Protein AF-A0A538LP93-F1 (afdb_monomer_lite)

Sequence (154 aa):
MRRPRRPSSALALLALFFALGGSAYAFGSKVVPQPRCATGAVRGIAVVGGTNVDLSTLPTDFASRPDAVTYNWSCTGGQVLIGRPSGFQGVAVRFVGNPAKIAIVPSSANGVPNGGSVSLSSDGSFHVVMGGSNTGVPGPWQSQWNVPFTIVLL

Secondary structure (DSSP, 8-state):
-PPPP---HHHHHHHHHHHHHGGG--------PPPTT-TTS--EEEEE--TT--GGG--SS-B--TTTEEEEEETT-PPEEEEPPTTSSSEEEEETT-----EE-BB--SSS-EEEEEEE-TTSPEEEEEEE--TT-----EEESS--EEEEE-

Radius of gyration: 28.48 Å; chains: 1; bounding box: 104×35×46 Å

pLDDT: mean 82.45, std 14.97, range [40.09, 97.81]

Structure (mmCIF, N/CA/C/O backbone):
data_AF-A0A538LP93-F1
#
_entry.id   AF-A0A538LP93-F1
#
loop_
_atom_site.group_PDB
_atom_site.id
_atom_site.type_symbol
_atom_site.label_atom_id
_atom_site.label_alt_id
_atom_site.label_comp_id
_atom_site.label_asym_id
_atom_site.label_entity_id
_atom_site.label_seq_id
_atom_site.pdbx_PDB_ins_code
_atom_site.Cartn_x
_atom_site.Cartn_y
_atom_site.Cartn_z
_atom_site.occupancy
_atom_site.B_iso_or_equiv
_atom_site.auth_seq_id
_atom_site.auth_comp_id
_atom_site.auth_asym_id
_atom_site.auth_atom_id
_atom_site.pdbx_PDB_model_num
ATOM 1 N N . MET A 1 1 ? -88.628 22.347 14.381 1.00 40.09 1 MET A N 1
ATOM 2 C CA . MET A 1 1 ? -87.201 22.729 14.259 1.00 40.09 1 MET A CA 1
ATOM 3 C C . MET A 1 1 ? -86.334 21.534 14.657 1.00 40.09 1 MET A C 1
ATOM 5 O O . MET A 1 1 ? -86.343 21.166 15.823 1.00 40.09 1 MET A O 1
ATOM 9 N N . ARG A 1 2 ? -85.654 20.864 13.713 1.00 49.56 2 ARG A N 1
ATOM 10 C CA . ARG A 1 2 ? -84.740 19.735 13.995 1.00 49.56 2 ARG A CA 1
ATOM 11 C C . ARG A 1 2 ? -83.293 20.235 13.927 1.00 49.56 2 ARG A C 1
ATOM 13 O O . ARG A 1 2 ? -82.880 20.723 12.882 1.00 49.56 2 ARG A O 1
ATOM 20 N N . ARG A 1 3 ? -82.530 20.122 15.021 1.00 57.19 3 ARG A N 1
ATOM 21 C CA . ARG A 1 3 ? -81.069 20.333 15.023 1.00 57.19 3 ARG A CA 1
ATOM 22 C C . ARG A 1 3 ? -80.368 18.990 14.779 1.00 57.19 3 ARG A C 1
ATOM 24 O O . ARG A 1 3 ? -80.669 18.044 15.507 1.00 57.19 3 ARG A O 1
ATOM 31 N N . PRO A 1 4 ? -79.430 18.877 13.823 1.00 53.22 4 PRO A N 1
ATOM 32 C CA . PRO A 1 4 ? -78.630 17.672 13.683 1.00 53.22 4 PRO A CA 1
ATOM 33 C C . PRO A 1 4 ? -77.556 17.658 14.780 1.00 53.22 4 PRO A C 1
ATOM 35 O O . PRO A 1 4 ? -76.745 18.581 14.887 1.00 53.22 4 PRO A O 1
ATOM 38 N N . ARG A 1 5 ? -77.543 16.610 15.613 1.00 57.69 5 ARG A N 1
ATOM 39 C CA . ARG A 1 5 ? -76.367 16.259 16.422 1.00 57.69 5 ARG A CA 1
ATOM 40 C C . ARG A 1 5 ? -75.258 15.923 15.431 1.00 57.69 5 ARG A C 1
ATOM 42 O O . ARG A 1 5 ? -75.418 14.982 14.667 1.00 57.69 5 ARG A O 1
ATOM 49 N N . ARG A 1 6 ? -74.177 16.702 15.413 1.00 56.03 6 ARG A N 1
ATOM 50 C CA . ARG A 1 6 ? -72.958 16.375 14.665 1.00 56.03 6 ARG A CA 1
ATOM 51 C C . ARG A 1 6 ? -72.197 15.311 15.467 1.00 56.03 6 ARG A C 1
ATOM 53 O O . ARG A 1 6 ? -71.632 15.673 16.498 1.00 56.03 6 ARG A O 1
ATOM 60 N N . PRO A 1 7 ? -72.181 14.024 15.075 1.00 60.91 7 PRO A N 1
ATOM 61 C CA . PRO A 1 7 ? -71.123 13.140 15.538 1.00 60.91 7 PRO A CA 1
ATOM 62 C C . PRO A 1 7 ? -69.852 13.515 14.763 1.00 60.91 7 PRO A C 1
ATOM 64 O O . PRO A 1 7 ? -69.965 14.087 13.682 1.00 60.91 7 PRO A O 1
ATOM 67 N N . SER A 1 8 ? -68.669 13.171 15.273 1.00 59.25 8 SER A N 1
ATOM 68 C CA . SER A 1 8 ? -67.426 12.906 14.502 1.00 59.25 8 SER A CA 1
ATOM 69 C C . SER A 1 8 ? -66.177 13.719 14.837 1.00 59.25 8 SER A C 1
ATOM 71 O O . SER A 1 8 ? -65.113 13.332 14.371 1.00 59.25 8 SER A O 1
ATOM 73 N N . SER A 1 9 ? -66.206 14.751 15.684 1.00 58.69 9 SER A N 1
ATOM 74 C CA . SER A 1 9 ? -64.959 15.478 15.996 1.00 58.69 9 SER A CA 1
ATOM 75 C C . SER A 1 9 ? -63.944 14.628 16.779 1.00 58.69 9 SER A C 1
ATOM 77 O O . SER A 1 9 ? -62.750 14.698 16.505 1.00 58.69 9 SER A O 1
ATOM 79 N N . ALA A 1 10 ? -64.401 13.763 17.692 1.00 61.28 10 ALA A N 1
ATOM 80 C CA . ALA A 1 10 ? -63.515 12.895 18.479 1.00 61.28 10 ALA A CA 1
ATOM 81 C C . ALA A 1 10 ? -62.907 11.734 17.663 1.00 61.28 10 ALA A C 1
ATOM 83 O O . ALA A 1 10 ? -61.733 11.411 17.822 1.00 61.28 10 ALA A O 1
ATOM 84 N N . LEU A 1 11 ? -63.684 11.138 16.753 1.00 63.38 11 LEU A N 1
ATOM 85 C CA . LEU A 1 11 ? -63.211 10.062 15.871 1.00 63.38 11 LEU A CA 1
ATOM 86 C C . LEU A 1 11 ? -62.257 10.586 14.791 1.00 63.38 11 LEU A C 1
ATOM 88 O O . LEU A 1 11 ? -61.268 9.927 14.481 1.00 63.38 11 LEU A O 1
ATOM 92 N N . ALA A 1 12 ? -62.510 11.790 14.267 1.00 66.25 12 ALA A N 1
ATOM 93 C CA . ALA A 1 12 ? -61.619 12.435 13.308 1.00 66.25 12 ALA A CA 1
ATOM 94 C C . ALA A 1 12 ? -60.244 12.751 13.921 1.00 66.25 12 ALA A C 1
ATOM 96 O O . ALA A 1 12 ? -59.229 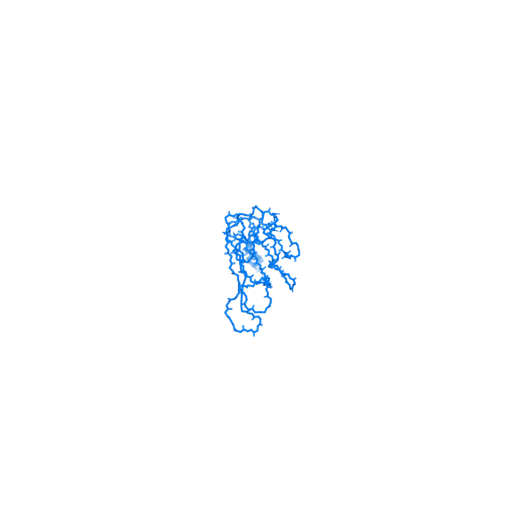12.550 13.262 1.00 66.25 12 ALA A O 1
ATOM 97 N N . LEU A 1 13 ? -60.193 13.172 15.191 1.00 65.38 13 LEU A N 1
ATOM 98 C CA . LEU A 1 13 ? -58.932 13.404 15.905 1.00 65.38 13 LEU A CA 1
ATOM 99 C C . LEU A 1 13 ? -58.136 12.110 16.122 1.00 65.38 13 LEU A C 1
ATOM 101 O O . LEU A 1 13 ? -56.926 12.105 15.916 1.00 65.38 13 LEU A O 1
ATOM 105 N N . LEU A 1 14 ? -58.796 11.002 16.476 1.00 65.12 14 LEU A N 1
ATOM 106 C CA . LEU A 1 14 ? -58.118 9.712 16.657 1.00 65.12 14 LEU A CA 1
ATOM 107 C C . LEU A 1 14 ? -57.546 9.168 15.337 1.00 65.12 14 LEU A C 1
ATOM 109 O O . LEU A 1 14 ? -56.417 8.681 15.301 1.00 65.12 14 LEU A O 1
ATOM 113 N N . ALA A 1 15 ? -58.307 9.294 14.245 1.00 68.25 15 ALA A N 1
ATOM 114 C CA . ALA A 1 15 ? -57.850 8.926 12.906 1.00 68.25 15 ALA A CA 1
ATOM 115 C C . ALA A 1 15 ? -56.671 9.800 12.449 1.00 68.25 15 ALA A C 1
ATOM 117 O O . ALA A 1 15 ? -55.736 9.295 11.833 1.00 68.25 15 ALA A O 1
ATOM 118 N N . LEU A 1 16 ? -56.675 11.088 12.809 1.00 64.94 16 LEU A N 1
ATOM 119 C CA . LEU A 1 16 ? -55.576 12.008 12.531 1.00 64.94 16 LEU A CA 1
ATOM 120 C C . LEU A 1 16 ? -54.301 11.614 13.301 1.00 64.94 16 LEU A C 1
ATOM 122 O O . LEU A 1 16 ? -53.223 11.617 12.720 1.00 64.94 16 LEU A O 1
ATOM 126 N N . PHE A 1 17 ? -54.407 11.177 14.561 1.00 66.56 17 PHE A N 1
ATOM 127 C CA . PHE A 1 17 ? -53.258 10.665 15.325 1.00 66.56 17 PHE A CA 1
ATOM 128 C C . PHE A 1 17 ? -52.688 9.356 14.768 1.00 66.56 17 PHE A C 1
ATOM 130 O O . PHE A 1 17 ? -51.475 9.185 14.789 1.00 66.56 17 PHE A O 1
ATOM 137 N N . PHE A 1 18 ? -53.512 8.451 14.234 1.00 63.69 18 PHE A N 1
ATOM 138 C CA . PHE A 1 18 ? -53.010 7.243 13.563 1.00 63.69 18 PHE A CA 1
ATOM 139 C C . PHE A 1 18 ? -52.406 7.545 12.183 1.00 63.69 18 PHE A C 1
ATOM 141 O O . PHE A 1 18 ? -51.382 6.965 11.828 1.00 63.69 18 PHE A O 1
ATOM 148 N N . ALA A 1 19 ? -52.988 8.485 11.432 1.00 63.78 19 ALA A N 1
ATOM 149 C CA . ALA A 1 19 ? -52.468 8.916 10.134 1.00 63.78 19 ALA A CA 1
ATOM 150 C C . ALA A 1 19 ? -51.165 9.734 10.247 1.00 63.78 19 ALA A C 1
ATOM 152 O O . ALA A 1 19 ? -50.308 9.620 9.375 1.00 63.78 19 ALA A O 1
ATOM 153 N N . LEU A 1 20 ? -50.984 10.528 11.313 1.00 60.09 20 LEU A N 1
ATOM 154 C CA . LEU A 1 20 ? -49.742 11.275 11.582 1.00 60.09 20 LEU A CA 1
ATOM 155 C C . LEU A 1 20 ? -48.732 10.513 12.457 1.00 60.09 20 LEU A C 1
ATOM 157 O O . LEU A 1 20 ? -47.533 10.762 12.356 1.00 60.09 20 LEU A O 1
ATOM 161 N N . GLY A 1 21 ? -49.183 9.589 13.306 1.00 57.00 21 GLY A N 1
ATOM 162 C CA . GLY A 1 21 ? -48.333 8.817 14.221 1.00 57.00 21 GLY A CA 1
ATOM 163 C C . GLY A 1 21 ? -47.592 7.651 13.562 1.00 57.00 21 GLY A C 1
ATOM 164 O O . GLY A 1 21 ? -46.590 7.185 14.100 1.00 57.00 21 GLY A O 1
ATOM 165 N N . GLY A 1 22 ? -48.032 7.206 12.379 1.00 54.44 22 GLY A N 1
ATOM 166 C CA . GLY A 1 22 ? -47.378 6.134 11.616 1.00 54.44 22 GLY A CA 1
ATOM 167 C C . GLY A 1 22 ? -46.015 6.509 11.016 1.00 54.44 22 GLY A C 1
ATOM 168 O O . GLY A 1 22 ? -45.241 5.624 10.659 1.00 54.44 22 GLY A O 1
ATOM 169 N N . SER A 1 23 ? -45.680 7.800 10.947 1.00 55.09 23 SER A N 1
ATOM 170 C CA . SER A 1 23 ? -44.446 8.295 10.315 1.00 55.09 23 SER A CA 1
ATOM 171 C C . SER A 1 23 ? -43.206 8.228 11.218 1.00 55.09 23 SER A C 1
ATOM 173 O O . SER A 1 23 ? -42.109 8.555 10.772 1.00 55.09 23 SER A O 1
ATOM 175 N N . ALA A 1 24 ? -43.351 7.831 12.488 1.00 53.34 24 ALA A N 1
ATOM 176 C CA . ALA A 1 24 ? -42.254 7.830 13.461 1.00 53.34 24 ALA A CA 1
ATOM 177 C C . ALA A 1 24 ? -41.422 6.533 13.484 1.00 53.34 24 ALA A C 1
ATOM 179 O O . ALA A 1 24 ? -40.420 6.469 14.192 1.00 53.34 24 ALA A O 1
ATOM 180 N N . TYR A 1 25 ? -41.758 5.527 12.670 1.00 51.81 25 TYR A N 1
ATOM 181 C CA . TYR A 1 25 ? -40.888 4.368 12.439 1.00 51.81 25 TYR A CA 1
ATOM 182 C C . TYR A 1 25 ? -39.865 4.650 11.335 1.00 51.81 25 TYR A C 1
ATOM 184 O O . TYR A 1 25 ? -39.614 3.831 10.453 1.00 51.81 25 TYR A O 1
ATOM 192 N N . ALA A 1 26 ? -39.217 5.811 11.405 1.00 54.00 26 ALA A N 1
ATOM 193 C CA . ALA A 1 26 ? -37.872 5.905 10.880 1.00 54.00 26 ALA A CA 1
ATOM 194 C C . ALA A 1 26 ? -37.012 5.056 11.819 1.00 54.00 26 ALA A C 1
ATOM 196 O O . ALA A 1 26 ? -36.585 5.520 12.877 1.00 54.00 26 ALA A O 1
ATOM 197 N N . PHE A 1 27 ? -36.798 3.789 11.456 1.00 56.22 27 PHE A N 1
ATOM 198 C CA . PHE A 1 27 ? -35.677 2.995 11.943 1.00 56.22 27 PHE A CA 1
ATOM 199 C C . PHE A 1 27 ? -34.402 3.748 11.559 1.00 56.22 27 PHE A C 1
ATOM 201 O O . PHE A 1 27 ? -33.755 3.466 10.551 1.00 56.22 27 PHE A O 1
ATOM 208 N N . GLY A 1 28 ? -34.085 4.775 12.349 1.00 53.66 28 GLY A N 1
ATOM 209 C CA . GLY A 1 28 ? -32.823 5.472 12.348 1.00 53.66 28 GLY A CA 1
ATOM 210 C C . GLY A 1 28 ? -31.808 4.428 12.737 1.00 53.66 28 GLY A C 1
ATOM 211 O O . GLY A 1 28 ? -31.570 4.185 13.917 1.00 53.66 28 GLY A O 1
ATOM 212 N N . SER A 1 29 ? -31.284 3.746 11.725 1.00 59.38 29 SER A N 1
ATOM 213 C CA . SER A 1 29 ? -30.128 2.885 11.847 1.00 59.38 29 SER A CA 1
ATOM 214 C C . SER A 1 29 ? -29.056 3.794 12.410 1.00 59.38 29 SER A C 1
ATOM 216 O O . SER A 1 29 ? -28.518 4.639 11.698 1.00 59.38 29 SER A O 1
ATOM 218 N N . LYS A 1 30 ? -28.857 3.742 13.728 1.00 59.38 30 LYS A N 1
ATOM 219 C CA . LYS A 1 30 ? -27.841 4.540 14.391 1.00 59.38 30 LYS A CA 1
ATOM 220 C C . LYS A 1 30 ? -26.543 4.042 13.778 1.00 59.38 30 LYS A C 1
ATOM 222 O O . LYS A 1 30 ? -26.127 2.922 14.064 1.00 59.38 30 LYS A O 1
ATOM 227 N N . VAL A 1 31 ? -25.975 4.815 12.854 1.00 69.75 31 VAL A N 1
ATOM 228 C CA . VAL A 1 31 ? -24.680 4.506 12.256 1.00 69.75 31 VAL A CA 1
ATOM 229 C C . VAL A 1 31 ? -23.684 4.676 13.389 1.00 69.75 31 VAL A C 1
ATOM 231 O O . VAL A 1 31 ? -23.225 5.780 13.667 1.00 69.75 31 VAL A O 1
ATOM 234 N N . VAL A 1 32 ? -23.451 3.600 14.138 1.00 74.38 32 VAL A N 1
ATOM 235 C CA . VAL A 1 32 ? -22.404 3.558 15.148 1.00 74.38 32 VAL A CA 1
ATOM 236 C C . VAL A 1 32 ? -21.100 3.505 14.362 1.00 74.38 32 VAL A C 1
ATOM 238 O O . VAL A 1 32 ? -20.899 2.541 13.619 1.00 74.38 32 VAL A O 1
ATOM 241 N N . PRO A 1 33 ? -20.233 4.528 14.462 1.00 72.88 33 PRO A N 1
ATOM 242 C CA . PRO A 1 33 ? -18.949 4.496 13.785 1.00 72.88 33 PRO A CA 1
ATOM 243 C C . PRO A 1 33 ? -18.196 3.245 14.229 1.00 72.88 33 PRO A C 1
ATOM 245 O O . PRO A 1 33 ? -18.071 2.985 15.428 1.00 72.88 33 PRO A O 1
ATOM 248 N N . GLN A 1 34 ? -17.723 2.454 13.269 1.00 71.88 34 GLN A N 1
ATOM 249 C CA . GLN A 1 34 ? -16.939 1.270 13.585 1.00 71.88 34 GLN A CA 1
ATOM 250 C C . GLN A 1 34 ? -15.694 1.693 14.387 1.00 71.88 34 GLN A C 1
ATOM 252 O O . GLN A 1 34 ? -15.024 2.658 13.998 1.00 71.88 34 GLN A O 1
ATOM 257 N N . PRO A 1 35 ? -15.363 1.008 15.498 1.00 81.06 35 PRO A N 1
ATOM 258 C CA . PRO A 1 35 ? -14.155 1.312 16.251 1.00 81.06 35 PRO A CA 1
ATOM 259 C C . PRO A 1 35 ? -12.920 1.267 15.345 1.00 81.06 35 PRO A C 1
ATOM 261 O O . PRO A 1 35 ? -12.786 0.376 14.500 1.00 81.06 35 PRO A O 1
ATOM 264 N N . ARG A 1 36 ? -12.002 2.228 15.515 1.00 83.50 36 ARG A N 1
ATOM 265 C CA . ARG A 1 36 ? -10.753 2.264 14.739 1.00 83.50 36 ARG A CA 1
ATOM 266 C C . ARG A 1 36 ? -10.005 0.942 14.914 1.00 83.50 36 ARG A C 1
ATOM 268 O O . ARG A 1 36 ? -9.919 0.417 16.018 1.00 83.50 36 ARG A O 1
ATOM 275 N N . CYS A 1 37 ? -9.459 0.424 13.816 1.00 88.19 37 CYS A N 1
ATOM 276 C CA . CYS A 1 37 ? -8.706 -0.832 13.778 1.00 88.19 37 CYS A CA 1
ATOM 277 C C . CYS A 1 37 ? -9.495 -2.103 14.159 1.00 88.19 37 CYS A C 1
ATOM 279 O O . CYS A 1 37 ? -8.882 -3.158 14.340 1.00 88.19 37 CYS A O 1
ATOM 281 N N . ALA A 1 38 ? -10.830 -2.050 14.249 1.00 88.81 38 ALA A N 1
ATOM 282 C CA . ALA A 1 38 ? -11.641 -3.245 14.468 1.00 88.81 38 ALA A CA 1
ATOM 283 C C . ALA A 1 38 ? -11.438 -4.282 13.349 1.00 88.81 38 ALA A C 1
ATOM 285 O O . ALA A 1 38 ? -11.086 -3.949 12.216 1.00 88.81 38 ALA A O 1
ATOM 286 N N . THR A 1 39 ? -11.662 -5.558 13.659 1.00 87.12 39 THR A N 1
ATOM 287 C CA . THR A 1 39 ? -11.701 -6.618 12.643 1.00 87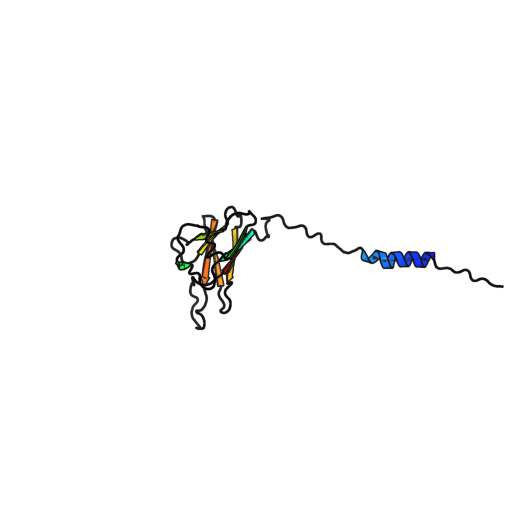.12 39 THR A CA 1
ATOM 288 C C . THR A 1 39 ? -12.792 -6.318 11.616 1.00 87.12 39 THR A C 1
ATOM 290 O O . THR A 1 39 ? -13.907 -5.954 11.987 1.00 87.12 39 THR A O 1
ATOM 293 N N . GLY A 1 40 ? -12.453 -6.436 10.331 1.00 85.25 40 GLY A N 1
ATOM 294 C CA . GLY A 1 40 ? -13.349 -6.106 9.220 1.00 85.25 40 GLY A CA 1
ATOM 295 C C . GLY A 1 40 ? -13.429 -4.612 8.888 1.00 85.25 40 GLY A C 1
ATOM 296 O O . GLY A 1 40 ? -14.129 -4.254 7.947 1.00 85.25 40 GLY A O 1
ATOM 297 N N . ALA A 1 41 ? -12.740 -3.735 9.630 1.00 90.00 41 ALA A N 1
ATOM 298 C CA . ALA A 1 41 ? -12.569 -2.335 9.242 1.00 90.00 41 ALA A CA 1
ATOM 299 C C . ALA A 1 41 ? -11.436 -2.213 8.223 1.00 90.00 41 ALA A C 1
ATOM 301 O O . ALA A 1 41 ? -10.463 -2.960 8.284 1.00 90.00 41 ALA A O 1
ATOM 302 N N . VAL A 1 42 ? -11.475 -1.174 7.390 1.00 93.75 42 VAL A N 1
ATOM 303 C CA . VAL A 1 42 ? -10.247 -0.722 6.732 1.00 93.75 42 VAL A CA 1
ATOM 304 C C . VAL A 1 42 ? -9.296 -0.200 7.805 1.00 93.75 42 VAL A C 1
ATOM 306 O O . VAL A 1 42 ? -9.621 0.711 8.573 1.00 93.75 42 VAL A O 1
ATOM 309 N N . ARG A 1 43 ? -8.110 -0.796 7.878 1.00 96.00 43 ARG A N 1
ATOM 310 C CA . ARG A 1 43 ? -7.085 -0.458 8.869 1.00 96.00 43 ARG A CA 1
ATOM 311 C C . ARG A 1 43 ? -6.057 0.521 8.338 1.00 96.00 43 ARG A C 1
ATOM 313 O O . ARG A 1 43 ? -5.403 1.189 9.130 1.00 96.00 43 ARG A O 1
ATOM 320 N N . GLY A 1 44 ? -5.914 0.646 7.030 1.00 96.56 44 GLY A N 1
ATOM 321 C CA . GLY A 1 44 ? -4.959 1.560 6.419 1.00 96.56 44 GLY A CA 1
ATOM 322 C C . GLY A 1 44 ? -5.167 1.656 4.920 1.00 96.56 44 GLY A C 1
ATOM 323 O O . GLY A 1 44 ? -5.684 0.727 4.302 1.00 96.56 44 GLY A O 1
ATOM 324 N N . ILE A 1 45 ? -4.793 2.793 4.351 1.00 97.38 45 ILE A N 1
ATOM 325 C CA . ILE A 1 45 ? -4.829 3.047 2.914 1.00 97.38 45 ILE A CA 1
ATOM 326 C C . ILE A 1 45 ? -3.557 3.805 2.556 1.00 97.38 45 ILE A C 1
ATOM 328 O O . ILE A 1 45 ? -3.180 4.734 3.270 1.00 97.38 45 ILE A O 1
ATOM 332 N N . ALA A 1 46 ? -2.906 3.445 1.457 1.00 97.56 46 ALA A N 1
ATOM 333 C CA . ALA A 1 46 ? -1.900 4.297 0.838 1.00 97.56 46 ALA A CA 1
ATOM 334 C C . ALA A 1 46 ? -1.990 4.222 -0.684 1.00 97.56 46 ALA A C 1
ATOM 336 O O . ALA A 1 46 ? -2.205 3.148 -1.239 1.00 97.56 46 ALA A O 1
ATOM 337 N N . VAL A 1 47 ? -1.810 5.359 -1.346 1.00 95.62 47 VAL A N 1
ATOM 338 C CA . VAL A 1 47 ? -1.669 5.453 -2.800 1.00 95.62 47 VAL A CA 1
ATOM 339 C C . VAL A 1 47 ? -0.197 5.691 -3.096 1.00 95.62 47 VAL A C 1
ATOM 341 O O . VAL A 1 47 ? 0.370 6.690 -2.649 1.00 95.62 47 VAL A O 1
ATOM 344 N N . VAL A 1 48 ? 0.418 4.752 -3.808 1.00 95.56 48 VAL A N 1
ATOM 345 C CA . VAL A 1 48 ? 1.854 4.715 -4.092 1.00 95.56 48 VAL A CA 1
ATOM 346 C C . VAL A 1 48 ? 2.085 4.865 -5.595 1.00 95.56 48 VAL A C 1
ATOM 348 O O . VAL A 1 48 ? 1.406 4.237 -6.407 1.00 95.56 48 VAL A O 1
ATOM 351 N N . GLY A 1 49 ? 3.066 5.684 -5.959 1.00 92.19 49 GLY A N 1
ATOM 352 C CA . GLY A 1 49 ? 3.425 6.016 -7.332 1.00 92.19 49 GLY A CA 1
ATOM 353 C C . GLY A 1 49 ? 2.649 7.208 -7.900 1.00 92.19 49 GLY A C 1
ATOM 354 O O . GLY A 1 49 ? 1.983 7.960 -7.188 1.00 92.19 49 GLY A O 1
ATOM 355 N N . GLY A 1 50 ? 2.764 7.387 -9.214 1.00 82.38 50 GLY A N 1
ATOM 356 C CA . GLY A 1 50 ? 2.147 8.468 -9.980 1.00 82.38 50 GLY A CA 1
ATOM 357 C C . GLY A 1 50 ? 2.808 8.602 -11.350 1.00 82.38 50 GLY A C 1
ATOM 358 O O . GLY A 1 50 ? 3.731 7.857 -11.670 1.00 82.38 50 GLY A O 1
ATOM 359 N N . THR A 1 51 ? 2.367 9.565 -12.160 1.00 68.50 51 THR A N 1
ATOM 360 C CA . THR A 1 51 ? 2.728 9.669 -13.587 1.00 68.50 51 THR A CA 1
ATOM 361 C C . THR A 1 51 ? 4.216 9.918 -13.877 1.00 68.50 51 THR A C 1
ATOM 363 O O . THR A 1 51 ? 4.604 9.861 -15.033 1.00 68.50 51 THR A O 1
ATOM 366 N N . ASN A 1 52 ? 5.060 10.165 -12.869 1.00 71.75 52 ASN A N 1
ATOM 367 C CA . ASN A 1 52 ? 6.504 10.396 -13.030 1.00 71.75 52 ASN A CA 1
ATOM 368 C C . ASN A 1 52 ? 7.341 9.803 -11.879 1.00 71.75 52 ASN A C 1
ATOM 370 O O . ASN A 1 52 ? 8.427 10.298 -11.587 1.00 71.75 52 ASN A O 1
ATOM 374 N N . VAL A 1 53 ? 6.828 8.787 -11.179 1.00 85.31 53 VAL A N 1
ATOM 375 C CA . VAL A 1 53 ? 7.536 8.172 -10.046 1.00 85.31 53 VAL A CA 1
ATOM 376 C C . VAL A 1 53 ? 8.099 6.825 -10.478 1.00 85.31 53 VAL A C 1
ATOM 378 O O . VAL A 1 53 ? 7.340 5.902 -10.769 1.00 85.31 53 VAL A O 1
ATOM 381 N N . ASP A 1 54 ? 9.426 6.702 -10.492 1.00 86.12 54 ASP A N 1
ATOM 382 C CA . ASP A 1 54 ? 10.098 5.423 -10.715 1.00 86.12 54 ASP A CA 1
ATOM 383 C C . ASP A 1 54 ? 10.406 4.733 -9.380 1.00 86.12 54 ASP A C 1
ATOM 385 O O . ASP A 1 54 ? 11.366 5.067 -8.680 1.00 86.12 54 ASP A O 1
ATOM 389 N N . LEU A 1 55 ? 9.589 3.736 -9.038 1.00 89.44 55 LEU A N 1
ATOM 390 C CA . LEU A 1 55 ? 9.718 2.985 -7.790 1.00 89.44 55 LEU A CA 1
ATOM 391 C C . LEU A 1 55 ? 10.889 1.984 -7.812 1.00 89.44 55 LEU A C 1
ATOM 393 O O . LEU A 1 55 ? 11.231 1.437 -6.763 1.00 89.44 55 LEU A O 1
ATOM 397 N N . SER A 1 56 ? 11.535 1.751 -8.963 1.00 87.81 56 SER A N 1
ATOM 398 C CA . SER A 1 56 ? 12.694 0.847 -9.062 1.00 87.81 56 SER A CA 1
ATOM 399 C C . SER A 1 56 ? 13.935 1.392 -8.346 1.00 87.81 56 SER A C 1
ATOM 401 O O . SER A 1 56 ? 14.793 0.624 -7.908 1.00 87.81 56 SER A O 1
ATOM 403 N N . THR A 1 57 ? 13.993 2.714 -8.167 1.00 88.56 57 THR A N 1
ATOM 404 C CA . THR A 1 57 ? 15.110 3.433 -7.539 1.00 88.56 57 THR A CA 1
ATOM 405 C C . THR A 1 57 ? 15.005 3.531 -6.016 1.00 88.56 57 THR A C 1
ATOM 407 O O . THR A 1 57 ? 15.884 4.105 -5.368 1.00 88.56 57 THR A O 1
ATOM 410 N N . LEU A 1 58 ? 13.947 2.970 -5.417 1.00 90.69 58 LEU A N 1
ATOM 411 C CA . LEU A 1 58 ? 13.751 3.018 -3.972 1.00 90.69 58 LEU A CA 1
ATOM 412 C C . LEU A 1 58 ? 14.925 2.352 -3.224 1.00 90.69 58 LEU A C 1
ATOM 414 O O . LEU A 1 58 ? 15.315 1.223 -3.552 1.00 90.69 58 LEU A O 1
ATOM 418 N N . PRO A 1 59 ? 15.467 3.000 -2.175 1.00 91.50 59 PRO A N 1
ATOM 419 C CA . PRO A 1 59 ? 16.408 2.354 -1.268 1.00 91.50 59 PRO A CA 1
ATOM 420 C C . PRO A 1 59 ? 15.767 1.177 -0.534 1.00 91.50 59 PRO A C 1
ATOM 422 O O . PRO A 1 59 ? 14.547 1.097 -0.393 1.00 91.50 59 PRO A O 1
ATOM 425 N N . THR A 1 60 ? 16.598 0.273 -0.019 1.00 91.19 60 THR A N 1
ATOM 426 C CA . THR A 1 60 ? 16.133 -0.838 0.827 1.00 91.19 60 THR A CA 1
ATOM 427 C C . THR A 1 60 ? 15.630 -0.372 2.192 1.00 91.19 60 THR A C 1
ATOM 429 O O . THR A 1 60 ? 14.810 -1.050 2.804 1.00 91.19 60 THR A O 1
ATOM 432 N N . ASP A 1 61 ? 16.091 0.788 2.659 1.00 93.06 61 ASP A N 1
ATOM 433 C CA . ASP A 1 61 ? 15.663 1.355 3.933 1.00 93.06 61 ASP A CA 1
ATOM 434 C C . ASP A 1 61 ? 14.274 1.989 3.820 1.00 93.06 61 ASP A C 1
ATOM 436 O O . ASP A 1 61 ? 13.981 2.751 2.895 1.00 93.06 61 ASP A O 1
ATOM 440 N N . PHE A 1 62 ? 13.423 1.701 4.804 1.00 95.19 62 PHE A N 1
ATOM 441 C CA . PHE A 1 62 ? 12.087 2.278 4.890 1.00 95.19 62 PHE A CA 1
ATOM 442 C C . PHE A 1 62 ? 12.155 3.761 5.250 1.00 95.19 62 PHE A C 1
ATOM 444 O O . PHE A 1 62 ? 12.684 4.132 6.298 1.00 95.19 62 PHE A O 1
ATOM 451 N N . ALA A 1 63 ? 11.536 4.601 4.425 1.00 95.81 63 ALA A N 1
ATOM 452 C CA . ALA A 1 63 ? 11.427 6.030 4.680 1.00 95.81 63 ALA A CA 1
ATOM 453 C C . ALA A 1 63 ? 10.046 6.566 4.294 1.00 95.81 63 ALA A C 1
ATOM 455 O O . ALA A 1 63 ? 9.348 5.999 3.451 1.00 95.81 63 ALA A O 1
ATOM 456 N N . SER A 1 64 ? 9.665 7.691 4.900 1.00 95.12 64 SER A N 1
ATOM 457 C CA . SER A 1 64 ? 8.537 8.483 4.412 1.00 95.12 64 SER A CA 1
ATOM 458 C C . SER A 1 64 ? 8.947 9.154 3.103 1.00 95.12 64 SER A C 1
ATOM 460 O O . SER A 1 64 ? 9.985 9.816 3.040 1.00 95.12 64 SER A O 1
ATOM 462 N N . ARG A 1 65 ? 8.154 8.948 2.052 1.00 93.56 65 ARG A N 1
ATOM 463 C CA . ARG A 1 65 ? 8.432 9.412 0.686 1.00 93.56 65 ARG A CA 1
ATOM 464 C C . ARG A 1 65 ? 7.212 10.159 0.148 1.00 93.56 65 ARG A C 1
ATOM 466 O O . ARG A 1 65 ? 6.381 9.545 -0.518 1.00 93.56 65 ARG A O 1
ATOM 473 N N . PRO A 1 66 ? 7.039 11.450 0.478 1.00 90.75 66 PRO A N 1
ATOM 474 C CA . PRO A 1 66 ? 5.881 12.227 0.024 1.00 90.75 66 PRO A CA 1
ATOM 475 C C . PRO A 1 66 ? 5.853 12.426 -1.501 1.00 90.75 66 PRO A C 1
ATOM 477 O O . PRO A 1 66 ? 4.804 12.702 -2.068 1.00 90.75 66 PRO A O 1
ATOM 480 N N . ASP A 1 67 ? 6.994 12.253 -2.163 1.00 89.62 67 ASP A N 1
ATOM 481 C CA . ASP A 1 67 ? 7.158 12.220 -3.616 1.00 89.62 67 ASP A CA 1
ATOM 482 C C . ASP A 1 67 ? 6.553 10.964 -4.267 1.00 89.62 67 ASP A C 1
ATOM 484 O O . ASP A 1 67 ? 6.115 11.015 -5.413 1.00 89.62 67 ASP A O 1
ATOM 488 N N . ALA A 1 68 ? 6.490 9.852 -3.532 1.00 92.81 68 ALA A N 1
ATOM 489 C CA . ALA A 1 68 ? 5.997 8.568 -4.025 1.00 92.81 68 ALA A CA 1
ATOM 490 C C . ALA A 1 68 ? 4.697 8.104 -3.352 1.00 92.81 68 ALA A C 1
ATOM 492 O O . ALA A 1 68 ? 4.055 7.189 -3.856 1.00 92.81 68 ALA A O 1
ATOM 493 N N . VAL A 1 69 ? 4.293 8.701 -2.229 1.00 95.12 69 VAL A N 1
ATOM 494 C CA . VAL A 1 69 ? 3.048 8.385 -1.516 1.00 95.12 69 VAL A CA 1
ATOM 495 C C . VAL A 1 69 ? 2.145 9.613 -1.529 1.00 95.12 69 VAL A C 1
ATOM 497 O O . VAL A 1 69 ? 2.314 10.529 -0.728 1.00 95.12 69 VAL A O 1
ATOM 500 N N . THR A 1 70 ? 1.171 9.623 -2.437 1.00 92.44 70 THR A N 1
ATOM 501 C CA . THR A 1 70 ? 0.296 10.785 -2.690 1.00 92.44 70 THR A CA 1
ATOM 502 C C . THR A 1 70 ? -0.861 10.896 -1.703 1.00 92.44 70 THR A C 1
ATOM 504 O O . THR A 1 70 ? -1.373 11.984 -1.448 1.00 92.44 70 THR A O 1
ATOM 507 N N . TYR A 1 71 ? -1.266 9.772 -1.119 1.00 94.44 71 TYR A N 1
ATOM 508 C CA . TYR A 1 71 ? -2.272 9.714 -0.070 1.00 94.44 71 TYR A CA 1
ATOM 509 C C . TYR A 1 71 ? -1.916 8.598 0.899 1.00 94.44 71 TYR A C 1
ATOM 511 O O . TYR A 1 71 ? -1.510 7.514 0.479 1.00 94.44 71 TYR A O 1
ATOM 519 N N . ASN A 1 72 ? -2.093 8.842 2.194 1.00 96.56 72 ASN A N 1
ATOM 520 C CA . ASN A 1 72 ? -2.013 7.793 3.192 1.00 96.56 72 ASN A CA 1
ATOM 521 C C . ASN A 1 72 ? -2.951 8.048 4.370 1.00 96.56 72 ASN A C 1
ATOM 523 O O . ASN A 1 72 ? -3.300 9.181 4.698 1.00 96.56 72 ASN A O 1
ATOM 527 N N . TRP A 1 73 ? -3.354 6.956 5.003 1.00 96.25 73 TRP A N 1
ATOM 528 C CA . TRP A 1 73 ? -4.110 6.951 6.238 1.00 96.25 73 TRP A CA 1
ATOM 529 C C . TRP A 1 73 ? -3.866 5.637 6.981 1.00 96.25 73 TRP A C 1
ATOM 531 O O . TRP A 1 73 ? -3.797 4.569 6.373 1.00 96.25 73 TRP A O 1
ATOM 541 N N . SER A 1 74 ? -3.781 5.698 8.308 1.00 96.25 74 SER A N 1
ATOM 542 C CA . SER A 1 74 ? -3.697 4.521 9.173 1.00 96.25 74 SER A CA 1
ATOM 543 C C . SER A 1 74 ? -4.683 4.653 10.326 1.00 96.25 74 SER A C 1
ATOM 545 O O . SER A 1 74 ? -4.776 5.699 10.980 1.00 96.25 74 SER A O 1
ATOM 547 N N . CYS A 1 75 ? -5.376 3.566 10.652 1.00 94.94 75 CYS A N 1
ATOM 548 C CA . CYS A 1 75 ? -6.287 3.524 11.786 1.00 94.94 75 CYS A CA 1
ATOM 549 C C . CYS A 1 75 ? -5.562 3.793 13.117 1.00 94.94 75 CYS A C 1
ATOM 551 O O . CYS A 1 75 ? -6.197 4.298 14.038 1.00 94.94 75 CYS A O 1
ATOM 553 N N . THR A 1 76 ? -4.245 3.570 13.190 1.00 95.44 76 THR A N 1
ATOM 554 C CA . THR A 1 76 ? -3.395 3.877 14.354 1.00 95.44 76 THR A CA 1
ATOM 555 C C . THR A 1 76 ? -2.818 5.294 14.355 1.00 95.44 76 THR A C 1
ATOM 557 O O . THR A 1 76 ? -2.241 5.708 15.352 1.00 95.44 76 THR A O 1
ATOM 560 N N . GLY A 1 77 ? -2.939 6.041 13.251 1.00 94.50 77 GLY A N 1
ATOM 561 C CA . GLY A 1 77 ? -2.259 7.330 13.066 1.00 94.50 77 GLY A CA 1
ATOM 562 C C . GLY A 1 77 ? -0.755 7.223 12.779 1.00 94.50 77 GLY A C 1
ATOM 563 O O . GLY A 1 77 ? -0.094 8.246 12.635 1.00 94.50 77 GLY A O 1
ATOM 564 N N . GLY A 1 78 ? -0.212 6.004 12.685 1.00 94.75 78 GLY A N 1
ATOM 565 C CA . GLY A 1 78 ? 1.186 5.775 12.325 1.00 94.75 78 GLY A CA 1
ATOM 566 C C . GLY A 1 78 ? 1.505 6.150 10.876 1.00 94.75 78 GLY A C 1
ATOM 567 O O . GLY A 1 78 ? 0.626 6.159 10.012 1.00 94.75 78 GLY A O 1
ATOM 568 N N . GLN A 1 79 ? 2.782 6.436 10.619 1.00 96.00 79 GLN A N 1
ATOM 569 C CA . GLN A 1 79 ? 3.279 6.788 9.289 1.00 96.00 79 GLN A CA 1
ATOM 570 C C . GLN A 1 79 ? 3.253 5.597 8.326 1.00 96.00 79 GLN A C 1
ATOM 572 O O . GLN A 1 79 ? 3.362 4.437 8.736 1.00 96.00 79 GLN A O 1
ATOM 577 N N . VAL A 1 80 ? 3.173 5.911 7.032 1.00 97.81 80 VAL A N 1
ATOM 578 C CA . VAL A 1 80 ? 3.420 4.959 5.950 1.00 97.81 80 VAL A CA 1
ATOM 579 C C . VAL A 1 80 ? 4.827 5.180 5.426 1.00 97.81 80 VAL A C 1
ATOM 581 O O . VAL A 1 80 ? 5.171 6.272 4.981 1.00 97.81 80 VAL A O 1
ATOM 584 N N . LEU A 1 81 ? 5.635 4.132 5.503 1.00 97.31 81 LEU A N 1
ATOM 585 C CA . LEU A 1 81 ? 6.999 4.111 5.007 1.00 97.31 81 LEU A CA 1
ATOM 586 C C . LEU A 1 81 ? 7.057 3.191 3.799 1.00 97.31 81 LEU A C 1
ATOM 588 O O . LEU A 1 81 ? 6.427 2.131 3.798 1.00 97.31 81 LEU A O 1
ATOM 592 N N . ILE A 1 82 ? 7.839 3.567 2.799 1.00 96.75 82 ILE A N 1
ATOM 593 C CA . ILE A 1 82 ? 8.103 2.708 1.651 1.00 96.75 82 ILE A CA 1
ATOM 594 C C . ILE A 1 82 ? 9.601 2.492 1.487 1.00 96.75 82 ILE A C 1
ATOM 596 O O . ILE A 1 82 ? 10.418 3.317 1.901 1.00 96.75 82 ILE A O 1
ATOM 600 N N . GLY A 1 83 ? 9.939 1.371 0.874 1.00 94.94 83 GLY A N 1
ATOM 601 C CA . GLY A 1 83 ? 11.291 1.012 0.488 1.00 94.94 83 GLY A CA 1
ATOM 602 C C . GLY A 1 83 ? 11.252 -0.119 -0.528 1.00 94.94 83 GLY A C 1
ATOM 603 O O . GLY A 1 83 ? 10.188 -0.496 -1.031 1.00 94.94 83 GLY A O 1
ATOM 604 N N . ARG A 1 84 ? 12.417 -0.681 -0.821 1.00 92.12 84 ARG A N 1
ATOM 605 C CA . ARG A 1 84 ? 12.559 -1.833 -1.706 1.00 92.12 84 ARG A CA 1
ATOM 606 C C . ARG A 1 84 ? 12.787 -3.107 -0.885 1.00 92.12 84 ARG A C 1
ATOM 608 O O . ARG A 1 84 ? 13.662 -3.115 -0.020 1.00 92.12 84 ARG A O 1
ATOM 615 N N . PRO A 1 85 ? 12.054 -4.199 -1.155 1.00 87.69 85 PRO A N 1
ATOM 616 C CA . PRO A 1 85 ? 12.322 -5.494 -0.542 1.00 87.69 85 PRO A CA 1
ATOM 617 C C . PRO A 1 85 ? 13.734 -5.967 -0.926 1.00 87.69 85 PRO A C 1
ATOM 619 O O . PRO A 1 85 ? 14.179 -5.813 -2.069 1.00 87.69 85 PRO A O 1
ATOM 622 N N . SER A 1 86 ? 14.462 -6.554 0.019 1.00 81.31 86 SER A N 1
ATOM 623 C CA . SER A 1 86 ? 15.776 -7.132 -0.259 1.00 81.31 86 SER A CA 1
ATOM 624 C C . SER A 1 86 ? 15.627 -8.396 -1.116 1.00 81.31 86 SER A C 1
ATOM 626 O O . SER A 1 86 ? 14.877 -9.305 -0.784 1.00 81.31 86 SER A O 1
ATOM 628 N N . GLY A 1 87 ? 16.332 -8.453 -2.250 1.00 78.81 87 GLY A N 1
ATOM 629 C CA . GLY A 1 87 ? 16.391 -9.647 -3.107 1.00 78.81 87 GLY A CA 1
ATOM 630 C C . GLY A 1 87 ? 15.192 -9.894 -4.036 1.00 78.81 87 GLY A C 1
ATOM 631 O O . GLY A 1 87 ? 15.259 -10.815 -4.844 1.00 78.81 87 GLY A O 1
ATOM 632 N N . PHE A 1 88 ? 14.141 -9.069 -3.989 1.00 80.19 88 PHE A N 1
ATOM 633 C CA . PHE A 1 88 ? 12.948 -9.224 -4.833 1.00 80.19 88 PHE A CA 1
ATOM 634 C C . PHE A 1 88 ? 12.609 -7.935 -5.595 1.00 80.19 88 PHE A C 1
ATOM 636 O O . PHE A 1 88 ? 13.043 -6.840 -5.235 1.00 80.19 88 PHE A O 1
ATOM 643 N N . GLN A 1 89 ? 11.833 -8.069 -6.674 1.00 87.06 89 GLN A N 1
ATOM 644 C CA . GLN A 1 89 ? 11.211 -6.927 -7.352 1.00 87.06 89 GLN A CA 1
ATOM 645 C C . GLN A 1 89 ? 9.974 -6.461 -6.581 1.00 87.06 89 GLN A C 1
ATOM 647 O O . GLN A 1 89 ? 9.381 -7.254 -5.860 1.00 87.06 89 GLN A O 1
ATOM 652 N N . GLY A 1 90 ? 9.559 -5.209 -6.759 1.00 91.69 90 GLY A N 1
ATOM 653 C CA . GLY A 1 90 ? 8.389 -4.626 -6.107 1.00 91.69 90 GLY A CA 1
ATOM 654 C C . GLY A 1 90 ? 8.719 -3.630 -4.997 1.00 91.69 90 GLY A C 1
ATOM 655 O O . GLY A 1 90 ? 9.869 -3.268 -4.768 1.00 91.69 90 GLY A O 1
ATOM 656 N N . VAL A 1 91 ? 7.684 -3.184 -4.298 1.00 95.12 91 VAL A N 1
ATOM 657 C CA . VAL A 1 91 ? 7.753 -2.149 -3.263 1.00 95.12 91 VAL A CA 1
ATOM 658 C C . VAL A 1 91 ? 7.370 -2.755 -1.926 1.00 95.12 91 VAL A C 1
ATOM 660 O O . VAL A 1 91 ? 6.378 -3.471 -1.824 1.00 95.12 91 VAL A O 1
ATOM 663 N N . ALA A 1 92 ? 8.144 -2.468 -0.888 1.00 95.88 92 ALA A N 1
ATOM 664 C CA . ALA A 1 92 ? 7.783 -2.805 0.476 1.00 95.88 92 ALA A CA 1
ATOM 665 C C . ALA A 1 92 ? 7.087 -1.598 1.112 1.00 95.88 92 ALA A C 1
ATOM 667 O O . ALA A 1 92 ? 7.645 -0.501 1.136 1.00 95.88 92 ALA A O 1
ATOM 668 N N . VAL A 1 93 ? 5.877 -1.791 1.635 1.00 97.12 93 VAL A N 1
ATOM 669 C CA . VAL A 1 93 ? 5.071 -0.743 2.274 1.00 97.12 93 VAL A CA 1
ATOM 670 C C . VAL A 1 93 ? 4.832 -1.105 3.732 1.00 97.12 93 VAL A C 1
ATOM 672 O O . VAL A 1 93 ? 4.269 -2.154 4.039 1.00 97.12 93 VAL A O 1
ATOM 675 N N . ARG A 1 94 ? 5.228 -0.237 4.659 1.00 97.44 94 ARG A N 1
ATOM 676 C CA . ARG A 1 94 ? 5.059 -0.445 6.099 1.00 97.44 94 ARG A CA 1
ATOM 677 C C . ARG A 1 94 ? 4.154 0.622 6.694 1.00 97.44 94 ARG A C 1
ATOM 679 O O . ARG A 1 94 ? 4.463 1.806 6.636 1.00 97.44 94 ARG A O 1
ATOM 686 N N . PHE A 1 95 ? 3.081 0.183 7.343 1.00 97.62 95 PHE A N 1
ATOM 687 C CA . PHE A 1 95 ? 2.217 1.036 8.156 1.00 97.62 95 PHE A CA 1
ATOM 688 C C . PHE A 1 95 ? 2.639 0.896 9.620 1.00 97.62 95 PHE A C 1
ATOM 690 O O . PHE A 1 95 ? 2.388 -0.133 10.250 1.00 97.62 95 PHE A O 1
ATOM 697 N N . VAL A 1 96 ? 3.314 1.906 10.166 1.00 96.69 96 VAL A N 1
ATOM 698 C CA . VAL A 1 96 ? 3.921 1.822 11.503 1.00 96.69 96 VAL A CA 1
ATOM 699 C C . VAL A 1 96 ? 2.849 1.576 12.571 1.00 96.69 96 VAL A C 1
ATOM 701 O O . VAL A 1 96 ? 1.873 2.317 12.691 1.00 96.69 96 VAL A O 1
ATOM 704 N N . GLY A 1 97 ? 3.030 0.503 13.345 1.00 94.88 97 GLY A N 1
ATOM 705 C CA . GLY A 1 97 ? 2.121 0.103 14.423 1.00 94.88 97 GLY A CA 1
ATOM 706 C C . GLY A 1 97 ? 0.760 -0.431 13.963 1.00 94.88 97 GLY A C 1
ATOM 707 O O . GLY A 1 97 ? -0.092 -0.688 14.807 1.00 94.88 97 GLY A O 1
ATOM 708 N N . ASN A 1 98 ? 0.520 -0.593 12.659 1.00 96.06 98 ASN A N 1
ATOM 709 C CA . ASN A 1 98 ? -0.756 -1.084 12.153 1.00 96.06 98 ASN A CA 1
ATOM 710 C C . ASN A 1 98 ? -0.872 -2.613 12.324 1.00 96.06 98 ASN A C 1
ATOM 712 O O . ASN A 1 98 ? 0.019 -3.336 11.879 1.00 96.06 98 ASN A O 1
ATOM 716 N N . PRO A 1 99 ? -1.951 -3.131 12.940 1.00 93.44 99 PRO A N 1
ATOM 717 C CA . PRO A 1 99 ? -2.084 -4.560 13.222 1.00 93.44 99 PRO A CA 1
ATOM 718 C C . PRO A 1 99 ? -2.592 -5.395 12.035 1.00 93.44 99 PRO A C 1
ATOM 720 O O . PRO A 1 99 ? -2.770 -6.605 12.193 1.00 93.44 99 PRO A O 1
ATOM 723 N N . ALA A 1 100 ? -2.863 -4.782 10.876 1.00 94.62 100 ALA A N 1
ATOM 724 C CA . ALA A 1 100 ? -3.379 -5.482 9.705 1.00 94.62 100 ALA A CA 1
ATOM 725 C C . ALA A 1 100 ? -2.487 -6.654 9.283 1.00 94.62 100 ALA A C 1
ATOM 727 O O . ALA A 1 100 ? -1.258 -6.591 9.341 1.00 94.62 100 ALA A O 1
ATOM 728 N N . LYS A 1 101 ? -3.132 -7.730 8.834 1.00 94.06 101 LYS A N 1
ATOM 729 C CA . LYS A 1 101 ? -2.461 -8.941 8.327 1.00 94.06 101 LYS A CA 1
ATOM 730 C C . LYS A 1 101 ? -2.792 -9.235 6.874 1.00 94.06 101 LYS A C 1
ATOM 732 O O . LYS A 1 101 ? -2.132 -10.055 6.250 1.00 94.06 101 LYS A O 1
ATOM 737 N N . ILE A 1 102 ? -3.814 -8.566 6.357 1.00 94.50 102 ILE A N 1
ATOM 738 C CA . ILE A 1 102 ? -4.329 -8.748 5.012 1.00 94.50 102 ILE A CA 1
ATOM 739 C C . ILE A 1 102 ? -4.264 -7.390 4.331 1.00 94.50 102 ILE A C 1
ATOM 741 O O . ILE A 1 102 ? -4.611 -6.367 4.926 1.00 94.50 102 ILE A O 1
ATOM 745 N N . ALA A 1 103 ? -3.821 -7.402 3.083 1.00 97.12 103 ALA A N 1
ATOM 746 C CA . ALA A 1 103 ? -3.864 -6.248 2.216 1.00 97.12 103 ALA A CA 1
ATOM 747 C C . ALA A 1 103 ? -4.415 -6.652 0.852 1.00 97.12 103 ALA A C 1
ATOM 749 O O . ALA A 1 103 ? -4.293 -7.802 0.432 1.00 97.12 103 ALA A O 1
ATOM 750 N N . ILE A 1 104 ? -5.015 -5.688 0.168 1.00 96.31 104 ILE A N 1
ATOM 751 C CA . ILE A 1 104 ? -5.448 -5.806 -1.220 1.00 96.31 104 ILE A CA 1
ATOM 752 C C . ILE A 1 104 ? -4.788 -4.672 -1.992 1.00 96.31 104 ILE A C 1
ATOM 754 O O . ILE A 1 104 ? -4.720 -3.544 -1.497 1.00 96.31 104 ILE A O 1
ATOM 758 N N . VAL A 1 105 ? -4.303 -4.981 -3.195 1.00 95.88 105 VAL A N 1
ATOM 759 C CA . VAL A 1 105 ? -3.628 -4.010 -4.057 1.00 95.88 105 VAL A CA 1
ATOM 760 C C . VAL A 1 105 ? -4.272 -3.956 -5.440 1.00 95.88 105 VAL A C 1
ATOM 762 O O . VAL A 1 105 ? -3.950 -4.771 -6.306 1.00 95.88 105 VAL A O 1
ATOM 765 N N . PRO A 1 106 ? -5.176 -2.995 -5.679 1.00 92.06 106 PRO A N 1
ATOM 766 C CA . PRO A 1 106 ? -5.550 -2.595 -7.027 1.00 92.06 106 PRO A CA 1
ATOM 767 C C . PRO A 1 106 ? -4.516 -1.649 -7.653 1.00 92.06 106 PRO A C 1
ATOM 769 O O . PRO A 1 106 ? -3.906 -0.814 -6.978 1.00 92.06 106 PRO A O 1
ATOM 772 N N . SER A 1 107 ? -4.387 -1.714 -8.979 1.00 89.88 107 SER A N 1
ATOM 773 C CA . SER A 1 107 ? -3.748 -0.631 -9.725 1.00 89.88 107 SER A CA 1
ATOM 774 C C . SER A 1 107 ? -4.598 0.638 -9.637 1.00 89.88 107 SER A C 1
ATOM 776 O O . SER A 1 107 ? -5.824 0.578 -9.701 1.00 89.88 107 SER A O 1
ATOM 778 N N . SER A 1 108 ? -3.939 1.785 -9.503 1.00 85.81 108 SER A N 1
ATOM 779 C CA . SER A 1 108 ? -4.546 3.114 -9.647 1.00 85.81 108 SER A CA 1
ATOM 780 C C . SER A 1 108 ? -4.155 3.778 -10.971 1.00 85.81 108 SER A C 1
ATOM 782 O O . SER A 1 108 ? -4.398 4.967 -11.168 1.00 85.81 108 SER A O 1
ATOM 784 N N . ALA A 1 109 ? -3.537 3.022 -11.885 1.00 81.25 109 ALA A N 1
ATOM 785 C CA . ALA A 1 109 ? -3.220 3.493 -13.221 1.00 81.25 109 ALA A CA 1
ATOM 786 C C . ALA A 1 109 ? -4.497 3.579 -14.064 1.00 81.25 109 ALA A C 1
ATOM 788 O O . ALA A 1 109 ? -5.321 2.666 -14.060 1.00 81.25 109 ALA A O 1
ATOM 789 N N . ASN A 1 110 ? -4.629 4.654 -14.836 1.00 76.19 110 ASN A N 1
ATOM 790 C CA . ASN A 1 110 ? -5.673 4.756 -15.848 1.00 76.19 110 ASN A CA 1
ATOM 791 C C . ASN A 1 110 ? -5.218 4.053 -17.133 1.00 76.19 110 ASN A C 1
ATOM 793 O O . ASN A 1 110 ? -4.087 4.244 -17.579 1.00 76.19 110 ASN A O 1
ATOM 797 N N . GLY A 1 111 ? -6.114 3.286 -17.756 1.00 74.69 111 GLY A N 1
ATOM 798 C CA . GLY A 1 111 ? -5.873 2.651 -19.052 1.00 74.69 111 GLY A CA 1
ATOM 799 C C . GLY A 1 111 ? -5.758 1.131 -18.974 1.00 74.69 111 GLY A C 1
ATOM 800 O O . GLY A 1 111 ? -6.754 0.446 -18.761 1.00 74.69 111 GLY A O 1
ATOM 801 N N . VAL A 1 112 ? -4.564 0.603 -19.245 1.00 70.06 112 VAL A N 1
ATOM 802 C CA . VAL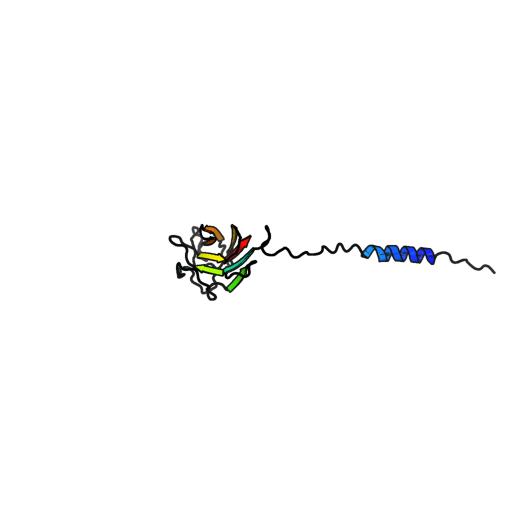 A 1 112 ? -4.317 -0.834 -19.460 1.00 70.06 112 VAL A CA 1
ATOM 803 C C . VAL A 1 112 ? -4.578 -1.640 -18.183 1.00 70.06 112 VAL A C 1
ATOM 805 O O . VAL A 1 112 ? -4.229 -1.167 -17.100 1.00 70.06 112 VAL A O 1
ATOM 808 N N . PRO A 1 113 ? -5.181 -2.844 -18.280 1.00 74.50 113 PRO A N 1
ATOM 809 C CA . PRO A 1 113 ? -5.432 -3.682 -17.116 1.00 74.50 113 PRO A CA 1
ATOM 810 C C . PRO A 1 113 ? -4.112 -4.107 -16.466 1.00 74.50 113 PRO A C 1
ATOM 812 O O . PRO A 1 113 ? -3.413 -4.996 -16.952 1.00 74.50 113 PRO A O 1
ATOM 815 N N . ASN A 1 114 ? -3.809 -3.472 -15.340 1.00 84.88 114 ASN A N 1
ATOM 816 C CA . ASN A 1 114 ? -2.721 -3.837 -14.451 1.00 84.88 114 ASN A CA 1
ATOM 817 C C . ASN A 1 114 ? -3.295 -4.486 -13.193 1.00 84.88 114 ASN A C 1
ATOM 819 O O . ASN A 1 114 ? -4.373 -4.118 -12.719 1.00 84.88 114 ASN A O 1
ATOM 823 N N . GLY A 1 115 ? -2.549 -5.408 -12.607 1.00 86.12 115 GLY A N 1
ATOM 824 C CA . GLY A 1 115 ? -2.893 -6.009 -11.323 1.00 86.12 115 GLY A CA 1
ATOM 825 C C . GLY A 1 115 ? -1.678 -6.087 -10.411 1.00 86.12 115 GLY A C 1
ATOM 826 O O . GLY A 1 115 ? -0.534 -5.934 -10.844 1.00 86.12 115 GLY A O 1
ATOM 827 N N . GLY A 1 116 ? -1.951 -6.303 -9.132 1.00 89.50 116 GLY A N 1
ATOM 828 C CA . GLY A 1 116 ? -0.932 -6.417 -8.106 1.00 89.50 116 GLY A CA 1
ATOM 829 C C . GLY A 1 116 ? -1.072 -7.705 -7.318 1.00 89.50 116 GLY A C 1
ATOM 830 O O . GLY A 1 116 ? -2.182 -8.168 -7.056 1.00 89.50 116 GLY A O 1
ATOM 831 N N . SER A 1 117 ? 0.058 -8.258 -6.898 1.00 92.38 117 SER A N 1
ATOM 832 C CA . SER A 1 117 ? 0.114 -9.223 -5.803 1.00 92.38 117 SER A CA 1
ATOM 833 C C . SER A 1 117 ? 0.660 -8.543 -4.558 1.00 92.38 117 SER A C 1
ATOM 835 O O . SER A 1 117 ? 1.552 -7.698 -4.656 1.00 92.38 117 SER A O 1
ATOM 837 N N . VAL A 1 118 ? 0.166 -8.953 -3.392 1.00 95.94 118 VAL A N 1
ATOM 838 C CA . VAL A 1 118 ? 0.665 -8.484 -2.103 1.00 95.94 118 VAL A CA 1
ATOM 839 C C . VAL A 1 118 ? 0.883 -9.650 -1.152 1.00 95.94 118 VAL A C 1
ATOM 841 O O . VAL A 1 118 ? 0.050 -10.552 -1.062 1.00 95.94 118 VAL A O 1
ATOM 844 N N . SER A 1 119 ? 2.004 -9.631 -0.440 1.00 94.94 119 SER A N 1
ATOM 845 C CA . SER A 1 119 ? 2.336 -10.592 0.608 1.00 94.94 119 SER A CA 1
ATOM 846 C C . SER A 1 119 ? 2.787 -9.860 1.871 1.00 94.94 119 SER A C 1
ATOM 848 O O . SER A 1 119 ? 3.338 -8.762 1.813 1.00 94.94 119 SER A O 1
ATOM 850 N N . LEU A 1 120 ? 2.504 -10.439 3.038 1.00 95.31 120 LEU A N 1
ATOM 851 C CA . LEU A 1 120 ? 2.986 -9.914 4.312 1.00 95.31 120 LEU A CA 1
ATOM 852 C C . LEU A 1 120 ? 4.387 -10.471 4.581 1.00 95.31 120 LEU A C 1
ATOM 854 O O . LEU A 1 120 ? 4.570 -11.684 4.680 1.00 95.31 120 LEU A O 1
ATOM 858 N N . SER A 1 121 ? 5.355 -9.581 4.742 1.00 93.00 121 SER A N 1
ATOM 859 C CA . SER A 1 121 ? 6.719 -9.909 5.144 1.00 93.00 121 SER A CA 1
ATOM 860 C C . SER A 1 121 ? 6.800 -10.180 6.650 1.00 93.00 121 SER A C 1
ATOM 862 O O . SER A 1 121 ? 6.005 -9.673 7.446 1.00 93.00 121 SER A O 1
ATOM 864 N N . SER A 1 122 ? 7.814 -10.940 7.071 1.00 90.81 122 SER A N 1
ATOM 865 C CA . SER A 1 122 ? 8.077 -11.244 8.489 1.00 90.81 122 SER A CA 1
ATOM 866 C C . SER A 1 122 ? 8.340 -9.999 9.343 1.00 90.81 122 SER A C 1
ATOM 868 O O . SER A 1 122 ? 8.078 -9.998 10.542 1.00 90.81 122 SER A O 1
ATOM 870 N N . ASP A 1 123 ? 8.810 -8.923 8.717 1.00 89.81 123 ASP A N 1
ATOM 871 C CA . ASP A 1 123 ? 9.079 -7.628 9.336 1.00 89.81 123 ASP A CA 1
ATOM 872 C C . ASP A 1 123 ? 7.831 -6.718 9.445 1.00 89.81 123 ASP A C 1
ATOM 874 O O . ASP A 1 123 ? 7.929 -5.545 9.815 1.00 89.81 123 ASP A O 1
ATOM 878 N N . GLY A 1 124 ? 6.650 -7.240 9.094 1.00 92.12 124 GLY A N 1
ATOM 879 C CA . GLY A 1 124 ? 5.372 -6.531 9.154 1.00 92.12 124 GLY A CA 1
ATOM 880 C C . GLY A 1 124 ? 5.128 -5.538 8.015 1.00 92.12 124 GLY A C 1
ATOM 881 O O . GLY A 1 124 ? 4.127 -4.824 8.049 1.00 92.12 124 GLY A O 1
ATOM 882 N N . SER A 1 125 ? 6.020 -5.455 7.023 1.00 95.69 125 SER A N 1
ATOM 883 C CA . SER A 1 125 ? 5.751 -4.733 5.775 1.00 95.69 125 SER A CA 1
ATOM 884 C C . SER A 1 125 ? 4.933 -5.582 4.801 1.00 95.69 125 SER A C 1
ATOM 886 O O . SER A 1 125 ? 4.953 -6.808 4.849 1.00 95.69 125 SER A O 1
ATOM 888 N N . PHE A 1 126 ? 4.219 -4.927 3.896 1.00 97.06 126 PHE A N 1
ATOM 889 C CA . PHE A 1 126 ? 3.555 -5.561 2.769 1.00 97.06 126 PHE A CA 1
ATOM 890 C C . PHE A 1 126 ? 4.441 -5.432 1.537 1.00 97.06 126 PHE A C 1
ATOM 892 O O . PHE A 1 126 ? 4.742 -4.322 1.095 1.00 97.06 126 PHE A O 1
ATOM 899 N N . HIS A 1 127 ? 4.866 -6.563 0.990 1.00 95.75 127 HIS A N 1
ATOM 900 C CA . HIS A 1 127 ? 5.589 -6.631 -0.269 1.00 95.75 127 HIS A CA 1
ATOM 901 C C . HIS A 1 127 ? 4.593 -6.646 -1.424 1.00 95.75 127 HIS A C 1
ATOM 903 O O . HIS A 1 127 ? 3.738 -7.523 -1.505 1.00 95.75 127 HIS A O 1
ATOM 909 N N . VAL A 1 128 ? 4.690 -5.649 -2.297 1.00 95.62 128 VAL A N 1
ATOM 910 C CA . VAL A 1 128 ? 3.773 -5.414 -3.409 1.00 95.62 128 VAL A CA 1
ATOM 911 C C . VAL A 1 128 ? 4.520 -5.537 -4.725 1.00 95.62 128 VAL A C 1
ATOM 913 O O . VAL A 1 128 ? 5.525 -4.861 -4.938 1.00 95.62 128 VAL A O 1
ATOM 916 N N . VAL A 1 129 ? 3.993 -6.345 -5.639 1.00 93.75 129 VAL A N 1
ATOM 917 C CA . VAL A 1 129 ? 4.478 -6.432 -7.020 1.00 93.75 129 VAL A CA 1
ATOM 918 C C . VAL A 1 129 ? 3.329 -6.082 -7.943 1.00 93.75 129 VAL A C 1
ATOM 920 O O . VAL A 1 129 ? 2.294 -6.744 -7.907 1.00 93.75 129 VAL A O 1
ATOM 923 N N . MET A 1 130 ? 3.519 -5.050 -8.759 1.00 91.06 130 MET A N 1
ATOM 924 C CA . MET A 1 130 ? 2.587 -4.683 -9.818 1.00 91.06 130 MET A CA 1
ATOM 925 C C . MET A 1 130 ? 3.058 -5.259 -11.145 1.00 91.06 130 MET A C 1
ATOM 927 O O . MET A 1 130 ? 4.258 -5.406 -11.383 1.00 91.06 130 MET A O 1
ATOM 931 N N . GLY A 1 131 ? 2.115 -5.547 -12.027 1.00 87.31 131 GLY A N 1
ATOM 932 C CA . GLY A 1 131 ? 2.417 -5.930 -13.392 1.00 87.31 131 GLY A CA 1
ATOM 933 C C . GLY A 1 131 ? 1.219 -5.781 -14.312 1.00 87.31 131 GLY A C 1
ATOM 934 O O . GLY A 1 131 ? 0.116 -5.418 -13.894 1.00 87.31 131 GLY A O 1
ATOM 935 N N . GLY A 1 132 ? 1.465 -6.07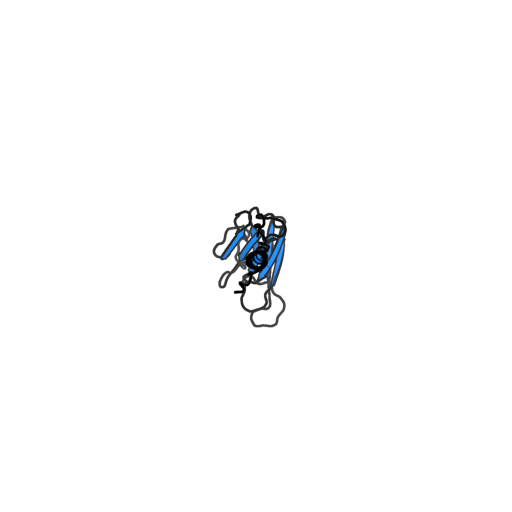1 -15.577 1.00 81.12 132 GLY A N 1
ATOM 936 C CA . GLY A 1 132 ? 0.470 -6.017 -16.634 1.00 81.12 132 GLY A CA 1
ATOM 937 C C . GLY A 1 132 ? 1.113 -6.251 -17.992 1.00 81.12 132 GLY A C 1
ATOM 938 O O . GLY A 1 132 ? 2.319 -6.507 -18.095 1.00 81.12 132 GLY A O 1
ATOM 939 N N . SER A 1 133 ? 0.306 -6.156 -19.044 1.00 72.56 133 SER A N 1
ATOM 940 C CA . SER A 1 133 ? 0.823 -6.070 -20.409 1.00 72.56 1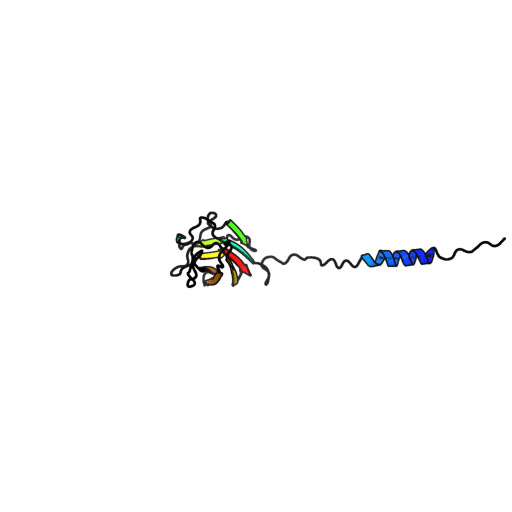33 SER A CA 1
ATOM 941 C C . SER A 1 133 ? 1.383 -4.667 -20.652 1.00 72.56 133 SER A C 1
ATOM 943 O O . SER A 1 133 ? 0.837 -3.681 -20.158 1.00 72.56 133 SER A O 1
ATOM 945 N N . ASN A 1 134 ? 2.473 -4.560 -21.412 1.00 65.19 134 ASN A N 1
ATOM 946 C CA . ASN A 1 134 ? 3.000 -3.255 -21.808 1.00 65.19 134 ASN A CA 1
ATOM 947 C C . ASN A 1 134 ? 1.930 -2.472 -22.581 1.00 65.19 134 ASN A C 1
ATOM 949 O O . ASN A 1 134 ? 1.141 -3.050 -23.335 1.00 65.19 134 ASN A O 1
ATOM 953 N N . THR A 1 135 ? 1.888 -1.157 -22.381 1.00 59.59 135 THR A N 1
ATOM 954 C CA . THR A 1 135 ? 0.884 -0.282 -22.986 1.00 59.59 135 THR A CA 1
ATOM 955 C C . THR A 1 135 ? 0.824 -0.454 -24.504 1.00 59.59 135 THR A C 1
ATOM 957 O O . THR A 1 135 ? 1.735 -0.062 -25.223 1.00 59.59 135 THR A O 1
ATOM 960 N N . GLY A 1 136 ? -0.267 -1.052 -24.995 1.00 55.09 136 GLY A N 1
ATOM 961 C CA . GLY A 1 136 ? -0.541 -1.197 -26.427 1.00 55.09 136 GLY A CA 1
ATOM 962 C C . GLY A 1 136 ? 0.038 -2.437 -27.117 1.00 55.09 136 GLY A C 1
ATOM 963 O O . GLY A 1 136 ? -0.101 -2.535 -28.334 1.00 55.09 136 GLY A O 1
ATOM 964 N N . VAL A 1 137 ? 0.638 -3.394 -26.396 1.00 57.03 137 VAL A N 1
ATOM 965 C CA . VAL A 1 137 ? 1.166 -4.631 -27.007 1.00 57.03 137 VAL A CA 1
ATOM 966 C C . VAL A 1 137 ? 0.645 -5.870 -26.265 1.00 57.03 137 VAL A C 1
ATOM 968 O O . VAL A 1 137 ? 0.939 -6.031 -25.079 1.00 57.03 137 VAL A O 1
ATOM 971 N N . PRO A 1 138 ? -0.102 -6.773 -26.932 1.00 56.12 138 PRO A N 1
ATOM 972 C CA . PRO A 1 138 ? -0.426 -8.084 -26.378 1.00 56.12 138 PRO A CA 1
ATOM 973 C C . PRO A 1 138 ? 0.870 -8.842 -26.066 1.00 56.12 138 PRO A C 1
ATOM 975 O O . PRO A 1 138 ? 1.686 -9.079 -26.954 1.00 56.12 138 PRO A O 1
ATOM 978 N N . GLY A 1 139 ? 1.084 -9.206 -24.805 1.00 64.62 139 GLY A N 1
ATOM 979 C CA . GLY A 1 139 ? 2.319 -9.846 -24.364 1.00 64.62 139 GLY A CA 1
ATOM 980 C C . GLY A 1 139 ? 2.178 -10.496 -22.989 1.00 64.62 139 GLY A C 1
ATOM 981 O O . GLY A 1 139 ? 1.165 -10.276 -22.314 1.00 64.62 139 GLY A O 1
ATOM 982 N N . PRO A 1 140 ? 3.168 -11.310 -22.576 1.00 72.12 140 PRO A N 1
ATOM 983 C CA . PRO A 1 140 ? 3.155 -11.964 -21.274 1.00 72.12 140 PRO A CA 1
ATOM 984 C C . PRO A 1 140 ? 3.090 -10.926 -20.153 1.00 72.12 140 PRO A C 1
ATOM 986 O O . PRO A 1 140 ? 3.539 -9.791 -20.308 1.00 72.12 140 PRO A O 1
ATOM 989 N N . TRP A 1 141 ? 2.541 -11.332 -19.014 1.00 75.88 141 TRP A N 1
ATOM 990 C CA . TRP A 1 141 ? 2.539 -10.513 -17.810 1.00 75.88 141 TRP A CA 1
ATOM 991 C C . TRP A 1 141 ? 3.972 -10.197 -17.381 1.00 75.88 141 TRP A C 1
ATOM 993 O O . TRP A 1 141 ? 4.775 -11.109 -17.178 1.00 75.88 141 TRP A O 1
ATOM 1003 N N . GLN A 1 142 ? 4.290 -8.911 -17.246 1.00 82.31 142 GLN A N 1
ATOM 1004 C CA . GLN A 1 142 ? 5.601 -8.450 -16.796 1.00 82.31 142 GLN A CA 1
ATOM 1005 C C . GLN A 1 142 ? 5.455 -7.650 -15.507 1.00 82.31 142 GLN A C 1
ATOM 1007 O O . GLN A 1 142 ? 4.500 -6.887 -15.355 1.00 82.31 142 GLN A O 1
ATOM 1012 N N . SER A 1 143 ? 6.407 -7.820 -14.589 1.00 85.62 143 SER A N 1
ATOM 1013 C CA . SER A 1 143 ? 6.536 -6.951 -13.419 1.00 85.62 143 SER A CA 1
ATOM 1014 C C . SER A 1 143 ? 6.857 -5.530 -13.874 1.00 85.62 143 SER A C 1
ATOM 1016 O O . SER A 1 143 ? 7.767 -5.326 -14.679 1.00 85.62 143 SER A O 1
ATOM 1018 N N . GLN A 1 144 ? 6.138 -4.550 -13.339 1.00 84.25 144 GLN A N 1
ATOM 1019 C CA . GLN A 1 144 ? 6.284 -3.143 -13.696 1.00 84.25 144 GLN A CA 1
ATOM 1020 C C . GLN A 1 144 ? 6.526 -2.293 -12.444 1.00 84.25 144 GLN A C 1
ATOM 1022 O O . GLN A 1 144 ? 5.868 -2.459 -11.418 1.00 84.25 144 GLN A O 1
ATOM 1027 N N . TRP A 1 145 ? 7.476 -1.363 -12.541 1.00 83.75 145 TRP A N 1
ATOM 1028 C CA . TRP A 1 145 ? 7.886 -0.474 -11.444 1.00 83.75 145 TRP A CA 1
ATOM 1029 C C . TRP A 1 145 ? 7.200 0.892 -11.468 1.00 83.75 145 TRP A C 1
ATOM 1031 O O . TRP A 1 145 ? 7.193 1.610 -10.475 1.00 83.75 145 TRP A O 1
ATOM 1041 N N . ASN A 1 146 ? 6.618 1.250 -12.604 1.00 82.00 146 ASN A N 1
ATOM 1042 C CA . ASN A 1 146 ? 5.984 2.536 -12.874 1.00 82.00 146 ASN A CA 1
ATOM 1043 C C . ASN A 1 146 ? 4.451 2.464 -12.818 1.00 82.00 146 ASN A C 1
ATOM 1045 O O . ASN A 1 146 ? 3.777 3.417 -13.204 1.00 82.00 146 ASN A O 1
ATOM 1049 N N . VAL A 1 147 ? 3.886 1.342 -12.365 1.00 88.00 147 VAL A N 1
ATOM 1050 C CA . VAL A 1 147 ? 2.439 1.200 -12.198 1.00 88.00 147 VAL A CA 1
ATOM 1051 C C . VAL A 1 147 ? 2.050 1.744 -10.827 1.00 88.00 147 VAL A C 1
ATOM 1053 O O . VAL A 1 147 ? 2.384 1.116 -9.817 1.00 88.00 147 VAL A O 1
ATOM 1056 N N . PRO A 1 148 ? 1.326 2.875 -10.754 1.00 91.00 148 PRO A N 1
ATOM 1057 C CA . PRO A 1 148 ? 0.780 3.332 -9.492 1.00 91.00 148 PRO A CA 1
ATOM 1058 C C . PRO A 1 148 ? -0.263 2.338 -8.974 1.00 91.00 148 PRO A C 1
ATOM 1060 O O . PRO A 1 148 ? -1.008 1.703 -9.738 1.00 91.00 148 PRO A O 1
ATOM 1063 N N . PHE A 1 149 ? -0.313 2.204 -7.656 1.00 93.88 149 PHE A N 1
ATOM 1064 C CA . PHE A 1 149 ? -1.234 1.305 -6.982 1.00 93.88 149 PHE A CA 1
ATOM 1065 C C . PHE A 1 149 ? -1.785 1.913 -5.702 1.00 93.88 149 PHE A C 1
ATOM 1067 O O . PHE A 1 149 ? -1.209 2.821 -5.103 1.00 93.88 149 PHE A O 1
ATOM 1074 N N . THR A 1 150 ? -2.919 1.380 -5.267 1.00 95.94 150 THR A N 1
ATOM 1075 C CA . THR A 1 150 ? -3.456 1.642 -3.932 1.00 95.94 150 THR A CA 1
ATOM 1076 C C . THR A 1 150 ? -3.299 0.377 -3.112 1.00 95.94 150 THR A C 1
ATOM 1078 O O . THR A 1 150 ? -3.621 -0.696 -3.598 1.00 95.94 150 THR A O 1
ATOM 1081 N N . ILE A 1 151 ? -2.817 0.476 -1.879 1.00 97.62 151 ILE A N 1
ATOM 1082 C CA . ILE A 1 151 ? -2.828 -0.630 -0.922 1.00 97.62 151 ILE A CA 1
ATOM 1083 C C . ILE A 1 151 ? -3.863 -0.342 0.162 1.00 97.62 151 ILE A C 1
ATOM 1085 O O . ILE A 1 151 ? -3.854 0.731 0.767 1.00 97.62 151 ILE A O 1
ATOM 1089 N N . VAL A 1 152 ? -4.761 -1.298 0.394 1.00 97.31 152 VAL A N 1
ATOM 1090 C CA . VAL A 1 152 ? -5.817 -1.225 1.413 1.00 97.31 152 VAL A CA 1
ATOM 1091 C C . VAL A 1 152 ? -5.622 -2.360 2.408 1.00 97.31 152 VAL A C 1
ATOM 1093 O O . VAL A 1 152 ? -5.548 -3.520 2.013 1.00 97.31 152 VAL A O 1
ATOM 1096 N N . LEU A 1 153 ? -5.533 -2.022 3.691 1.00 97.00 153 LEU A N 1
ATOM 1097 C CA . LEU A 1 153 ? -5.291 -2.943 4.802 1.00 97.00 153 LEU A CA 1
ATOM 1098 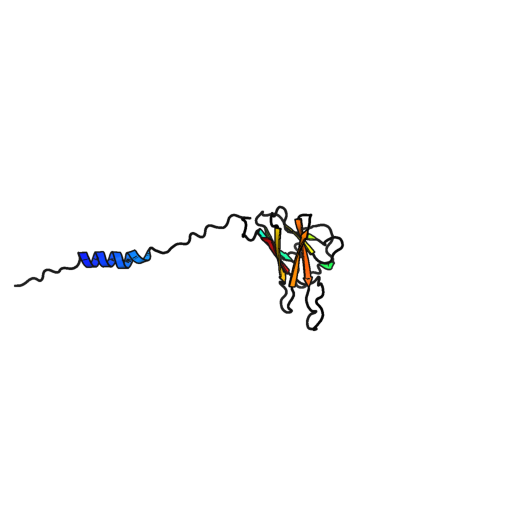C C . LEU A 1 153 ? -6.609 -3.308 5.491 1.00 97.00 153 LEU A C 1
ATOM 1100 O O . LEU A 1 153 ? -7.443 -2.425 5.710 1.00 97.00 153 LEU A O 1
ATOM 1104 N N . LEU A 1 154 ? -6.746 -4.574 5.897 1.00 92.69 154 LEU A N 1
ATOM 1105 C CA . LEU A 1 154 ? -7.925 -5.137 6.577 1.00 92.69 154 LEU A CA 1
ATOM 1106 C C . LEU A 1 154 ? -7.608 -5.705 7.978 1.00 92.69 154 LEU A C 1
ATOM 1108 O O . LEU A 1 154 ? -6.464 -6.148 8.263 1.00 92.69 154 LEU A O 1
#

Foldseek 3Di:
DDDDDDPDPVVVVVVVCVVVVVPPPPPPVPPDPDQQLDPPDFFKKWKFADDPDQQQPFAQDWDQDCVGTVDIDGSVRADWTKGAHPPDDAIWIARPPGPFQDKAKDFPDPDFHKGKDWHQDPVRTIGIWIWGDDPPDPDDIDTDRRTIMMMITD